Protein AF-A3IYK6-F1 (afdb_monomer_lite)

Sequence (108 aa):
MTSSTPFKNQSVPLQETNSRISLYHQQCQQIRLTRREQELLEWLSLGYSYQEMAEGINISVNTIKNYFLRLREKFNAHNNSHLLSIIFLGGLFPMNSLESFQNHLSNN

Radius of gyration: 16.25 Å; chains: 1; bounding box: 48×27×35 Å

pLDDT: mean 75.31, std 20.07, range [32.22, 96.69]

Organism: NCBI:txid391612

InterPro domains:
  IPR000792 Transcription regulator LuxR, C-terminal [PF00196] (33-84)
  IPR000792 Transcription regulator LuxR, C-terminal [PR00038] (33-47)
  IPR000792 Transcription regulator LuxR, C-terminal [PR00038] (47-63)
  IPR000792 Transcription regulator LuxR, C-terminal [PR00038] (63-75)
  IPR000792 Transcription regulator LuxR, C-terminal [PS50043] (26-91)
  IPR000792 Transcription regulator LuxR, C-terminal [SM00421] (30-87)
  IPR000792 Transcription regulator LuxR, C-terminal [cd06170] (33-89)
  IPR016032 Signal transduction response regulator, C-terminal effector [SSF46894] (25-93)
  IPR036388 Winged helix-like DNA-binding domain superfamily [G3DSA:1.10.10.10] (27-92)

Structure (mmCIF, N/CA/C/O backbone):
data_AF-A3IYK6-F1
#
_entry.id   AF-A3IYK6-F1
#
loop_
_atom_site.group_PDB
_atom_site.id
_atom_site.type_symbol
_atom_site.label_atom_id
_atom_site.label_alt_id
_atom_site.label_comp_id
_atom_site.label_asym_id
_atom_site.label_entity_id
_atom_site.label_seq_id
_atom_site.pdbx_PDB_ins_code
_atom_site.Cartn_x
_atom_site.Cartn_y
_atom_site.Cartn_z
_atom_site.occupancy
_atom_site.B_iso_or_equiv
_atom_site.auth_seq_id
_atom_site.auth_comp_id
_atom_site.auth_asym_id
_atom_site.auth_atom_id
_atom_site.pdbx_PDB_model_num
ATOM 1 N N . MET A 1 1 ? 31.175 12.292 15.127 1.00 44.16 1 MET A N 1
ATOM 2 C CA . MET A 1 1 ? 29.761 12.015 15.467 1.00 44.16 1 MET A CA 1
ATOM 3 C C . MET A 1 1 ? 28.939 13.107 14.793 1.00 44.16 1 MET A C 1
ATOM 5 O O . MET A 1 1 ? 28.770 14.162 15.370 1.00 44.16 1 MET A O 1
ATOM 9 N N . THR A 1 2 ? 28.728 13.032 13.484 1.00 40.62 2 THR A N 1
ATOM 10 C CA . THR A 1 2 ? 27.527 12.456 12.865 1.00 40.62 2 THR A CA 1
ATOM 11 C C . THR A 1 2 ? 27.912 11.668 11.605 1.00 40.62 2 THR A C 1
ATOM 13 O O . THR A 1 2 ? 28.561 12.184 10.701 1.00 40.62 2 THR A O 1
ATOM 16 N N . SER A 1 3 ? 27.574 10.380 11.558 1.00 32.22 3 SER A N 1
ATOM 17 C CA . SER A 1 3 ? 27.787 9.530 10.385 1.00 32.22 3 SER A CA 1
ATOM 18 C C . SER A 1 3 ? 26.626 9.715 9.411 1.00 32.22 3 SER A C 1
ATOM 20 O O . SER A 1 3 ? 25.631 8.995 9.474 1.00 32.22 3 SER A O 1
ATOM 22 N N . SER A 1 4 ? 26.748 10.697 8.521 1.00 34.09 4 SER A N 1
ATOM 23 C CA . SER A 1 4 ? 25.919 10.798 7.323 1.00 34.09 4 SER A CA 1
ATOM 24 C C . SER A 1 4 ? 26.281 9.634 6.403 1.00 34.09 4 SER A C 1
ATOM 26 O O . SER A 1 4 ? 27.265 9.698 5.670 1.00 34.09 4 SER A O 1
ATOM 28 N N . THR A 1 5 ? 25.540 8.529 6.474 1.00 38.22 5 THR A N 1
ATOM 29 C CA . THR A 1 5 ? 25.631 7.465 5.467 1.00 38.22 5 THR A CA 1
ATOM 30 C C . THR A 1 5 ? 25.313 8.072 4.099 1.00 38.22 5 THR A C 1
ATOM 32 O O . THR A 1 5 ? 24.214 8.604 3.926 1.00 38.22 5 THR A O 1
ATOM 35 N N . PRO A 1 6 ? 26.239 8.036 3.127 1.00 37.41 6 PRO A N 1
ATOM 36 C CA . PRO A 1 6 ? 25.992 8.620 1.825 1.00 37.41 6 PRO A CA 1
ATOM 37 C C . PRO A 1 6 ? 25.023 7.711 1.070 1.00 37.41 6 PRO A C 1
ATOM 39 O O . PRO A 1 6 ? 25.294 6.525 0.872 1.00 37.41 6 PRO A O 1
ATOM 42 N N . PHE A 1 7 ? 23.895 8.271 0.631 1.00 37.56 7 PHE A N 1
ATOM 43 C CA . PHE A 1 7 ? 23.091 7.676 -0.430 1.00 37.56 7 PHE A CA 1
ATOM 44 C C . PHE A 1 7 ? 24.013 7.493 -1.638 1.00 37.56 7 PHE A C 1
ATOM 46 O O . PHE A 1 7 ? 24.431 8.458 -2.280 1.00 37.56 7 PHE A O 1
ATOM 53 N N . LYS A 1 8 ? 24.409 6.248 -1.902 1.00 37.94 8 LYS A N 1
ATOM 54 C CA . LYS A 1 8 ? 25.246 5.906 -3.044 1.00 37.94 8 LYS A CA 1
ATOM 55 C C . LYS A 1 8 ? 24.400 6.133 -4.295 1.00 37.94 8 LYS A C 1
ATOM 57 O O . LYS A 1 8 ? 23.554 5.308 -4.625 1.00 37.94 8 LYS A O 1
ATOM 62 N N . ASN A 1 9 ? 24.627 7.262 -4.965 1.00 40.56 9 ASN A N 1
ATOM 63 C CA . ASN A 1 9 ? 24.193 7.515 -6.336 1.00 40.56 9 ASN A CA 1
ATOM 64 C C . ASN A 1 9 ? 24.844 6.457 -7.242 1.00 40.56 9 ASN A C 1
ATOM 66 O O . ASN A 1 9 ? 25.907 6.667 -7.819 1.00 40.56 9 ASN A O 1
ATOM 70 N N . GLN A 1 10 ? 24.240 5.274 -7.312 1.00 44.66 10 GLN A N 1
ATOM 71 C CA . GLN A 1 10 ? 24.450 4.349 -8.410 1.00 44.66 10 GLN A CA 1
ATOM 72 C C . GLN A 1 10 ? 23.383 4.688 -9.439 1.00 44.66 10 GLN A C 1
ATOM 74 O O . GLN A 1 10 ? 22.224 4.306 -9.297 1.00 44.66 10 GLN A O 1
ATOM 79 N N . SER A 1 11 ? 23.783 5.452 -10.452 1.00 47.09 11 SER A N 1
ATOM 80 C CA . SER A 1 11 ? 23.082 5.512 -11.727 1.00 47.09 11 SER A CA 1
ATOM 81 C C . SER A 1 11 ? 22.882 4.076 -12.206 1.00 47.09 11 SER A C 1
ATOM 83 O O . SER A 1 11 ? 23.819 3.419 -12.656 1.00 47.09 11 SER A O 1
ATOM 85 N N . VAL A 1 12 ? 21.666 3.562 -12.018 1.00 50.25 12 VAL A N 1
ATOM 86 C CA . VAL A 1 12 ? 21.268 2.237 -12.492 1.00 50.25 12 VAL A CA 1
ATOM 87 C C . VAL A 1 12 ? 21.477 2.232 -14.013 1.00 50.25 12 VAL A C 1
ATOM 89 O O . VAL A 1 12 ? 20.925 3.107 -14.686 1.00 50.25 12 VAL A O 1
ATOM 92 N N . PRO A 1 13 ? 22.298 1.327 -14.576 1.00 40.94 13 PRO A N 1
ATOM 93 C CA . PRO A 1 13 ? 22.568 1.308 -16.008 1.00 40.94 13 PRO A CA 1
ATOM 94 C C . PRO A 1 13 ? 21.272 1.122 -16.810 1.00 40.94 13 PRO A C 1
ATOM 96 O O . PRO A 1 13 ? 20.492 0.213 -16.534 1.00 40.94 13 PRO A O 1
ATOM 99 N N . LEU A 1 14 ? 21.065 1.948 -17.843 1.00 43.06 14 LEU A N 1
ATOM 100 C CA . LEU A 1 14 ? 19.857 1.984 -18.695 1.00 43.06 14 LEU A CA 1
ATOM 101 C C . LEU A 1 14 ? 19.532 0.656 -19.418 1.00 43.06 14 LEU A C 1
ATOM 103 O O . LEU A 1 14 ? 18.478 0.516 -20.032 1.00 43.06 14 LEU A O 1
ATOM 107 N N . GLN A 1 15 ? 20.432 -0.328 -19.369 1.00 44.88 15 GLN A N 1
ATOM 108 C CA . GLN A 1 15 ? 20.202 -1.672 -19.905 1.00 44.88 15 GLN A CA 1
ATOM 109 C C . GLN A 1 15 ? 19.469 -2.579 -18.901 1.00 44.88 15 GLN A C 1
ATOM 111 O O . GLN A 1 15 ? 18.688 -3.437 -19.298 1.00 44.88 15 GLN A O 1
ATOM 116 N N . GLU A 1 16 ? 19.657 -2.358 -17.598 1.00 49.81 16 GLU A N 1
ATOM 117 C CA . GLU A 1 16 ? 19.041 -3.147 -16.524 1.00 49.81 16 GLU A CA 1
ATOM 118 C C . GLU A 1 16 ? 17.613 -2.664 -16.205 1.00 49.81 16 GLU A C 1
ATOM 120 O O . GLU A 1 16 ? 16.755 -3.433 -15.760 1.00 49.81 16 GLU A O 1
ATOM 125 N N . THR A 1 17 ? 17.322 -1.394 -16.507 1.00 52.53 17 THR A N 1
ATOM 126 C CA . T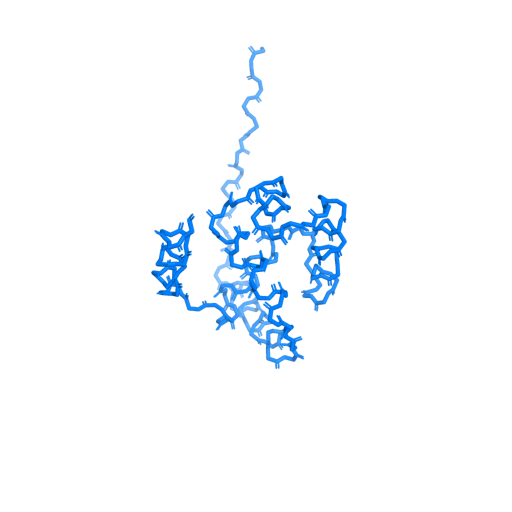HR A 1 17 ? 16.002 -0.770 -16.330 1.00 52.53 17 THR A CA 1
ATOM 127 C C . THR A 1 17 ? 14.941 -1.381 -17.245 1.00 52.53 17 THR A C 1
ATOM 129 O O . THR A 1 17 ? 13.831 -1.652 -16.787 1.00 52.53 17 THR A O 1
ATOM 132 N N . ASN A 1 18 ? 15.282 -1.680 -18.504 1.00 53.47 18 ASN A N 1
ATOM 133 C CA . ASN A 1 18 ? 14.352 -2.298 -19.460 1.00 53.47 18 ASN A CA 1
ATOM 134 C C . ASN A 1 18 ? 13.950 -3.725 -19.033 1.00 53.47 18 ASN A C 1
ATOM 136 O O . ASN A 1 18 ? 12.790 -4.125 -19.169 1.00 53.47 18 ASN A O 1
ATOM 140 N N . SER A 1 19 ? 14.883 -4.469 -18.433 1.00 64.81 19 SER A N 1
ATOM 141 C CA . SER A 1 19 ? 14.633 -5.818 -17.910 1.00 64.81 19 SER A CA 1
ATOM 142 C C . SER A 1 19 ? 13.709 -5.812 -16.688 1.00 64.81 19 SER A C 1
ATOM 144 O O . SER A 1 19 ? 12.844 -6.673 -16.561 1.00 64.81 19 SER A O 1
ATOM 146 N N . ARG A 1 20 ? 13.838 -4.823 -15.793 1.00 69.62 20 ARG A N 1
ATOM 147 C CA . ARG A 1 20 ? 12.986 -4.731 -14.593 1.00 69.62 20 ARG A CA 1
ATOM 148 C C . ARG A 1 20 ? 11.567 -4.261 -14.890 1.00 69.62 20 ARG A C 1
ATOM 150 O O . ARG A 1 20 ? 10.629 -4.797 -14.314 1.00 69.62 20 ARG A O 1
ATOM 157 N N . ILE A 1 21 ? 11.397 -3.302 -15.799 1.00 76.75 21 ILE A N 1
ATOM 158 C CA . ILE A 1 21 ? 10.065 -2.791 -16.160 1.00 76.75 21 ILE A CA 1
ATOM 159 C C . ILE A 1 21 ? 9.216 -3.903 -16.794 1.00 76.75 21 ILE A C 1
ATOM 161 O O . ILE A 1 21 ? 8.069 -4.103 -16.397 1.00 76.75 21 ILE A O 1
ATOM 165 N N . SER A 1 22 ? 9.792 -4.674 -17.723 1.00 76.50 22 SER A N 1
ATOM 166 C CA . SER A 1 22 ? 9.100 -5.815 -18.341 1.00 76.50 22 SER A CA 1
ATOM 167 C C . SER A 1 22 ? 8.729 -6.905 -17.323 1.00 76.50 22 SER A C 1
ATOM 169 O O . SER A 1 22 ? 7.608 -7.417 -17.362 1.00 76.50 22 SER A O 1
ATOM 171 N N . LEU A 1 23 ? 9.612 -7.193 -16.358 1.00 80.62 23 LEU A N 1
ATOM 172 C CA . LEU A 1 23 ? 9.334 -8.107 -15.246 1.00 80.62 23 LEU A CA 1
ATOM 173 C C . LEU A 1 23 ? 8.161 -7.622 -14.379 1.00 80.62 23 LEU A C 1
ATOM 175 O O . LEU A 1 23 ? 7.238 -8.390 -14.116 1.00 80.62 23 LEU A O 1
ATOM 179 N N . TYR A 1 24 ? 8.171 -6.356 -13.958 1.00 84.94 24 TYR A N 1
ATOM 180 C CA . TYR A 1 24 ? 7.122 -5.792 -13.101 1.00 84.94 24 TYR A CA 1
ATOM 181 C C . TYR A 1 24 ? 5.764 -5.763 -13.798 1.00 84.94 24 TYR A C 1
ATOM 183 O O . TYR A 1 24 ? 4.751 -6.098 -13.188 1.00 84.94 24 TYR A O 1
ATOM 191 N N . HIS A 1 25 ? 5.742 -5.441 -15.092 1.00 80.69 25 HIS A N 1
ATOM 192 C CA . HIS A 1 25 ? 4.529 -5.515 -15.898 1.00 80.69 25 HIS A CA 1
ATOM 193 C C . HIS A 1 25 ? 3.952 -6.941 -15.920 1.00 80.69 25 HIS A C 1
ATOM 195 O O . HIS A 1 25 ? 2.766 -7.130 -15.650 1.00 80.69 25 HIS A O 1
ATOM 201 N N . GLN A 1 26 ? 4.787 -7.962 -16.150 1.00 81.06 26 GLN A N 1
ATOM 202 C CA . GLN A 1 26 ? 4.349 -9.361 -16.105 1.00 81.06 26 GLN A CA 1
ATOM 203 C C . GLN A 1 26 ? 3.827 -9.763 -14.716 1.00 81.06 26 GLN A C 1
ATOM 205 O O . GLN A 1 26 ? 2.798 -10.433 -14.618 1.00 81.06 26 GLN A O 1
ATOM 210 N N . GLN A 1 27 ? 4.508 -9.349 -13.643 1.00 81.50 27 GLN A N 1
ATOM 211 C CA . GLN A 1 27 ? 4.066 -9.625 -12.273 1.00 81.50 27 GLN A CA 1
ATOM 212 C C . GLN A 1 27 ? 2.688 -9.008 -12.001 1.00 81.50 27 GLN A C 1
ATOM 214 O O . GLN A 1 27 ? 1.791 -9.699 -11.523 1.00 81.50 27 GLN A O 1
ATOM 219 N N . CYS A 1 28 ? 2.477 -7.744 -12.368 1.00 81.50 28 CYS A N 1
ATOM 220 C CA . CYS A 1 28 ? 1.200 -7.061 -12.165 1.00 81.50 28 CYS A CA 1
ATOM 221 C C . CYS A 1 28 ? 0.052 -7.677 -12.982 1.00 81.50 28 CYS A C 1
ATOM 223 O O . CYS A 1 28 ? -1.062 -7.765 -12.473 1.00 81.50 28 CYS A O 1
ATOM 225 N N . GLN A 1 29 ? 0.304 -8.165 -14.203 1.00 79.12 29 GLN A N 1
ATOM 226 C CA . GLN A 1 29 ? -0.734 -8.794 -15.036 1.00 79.12 29 GLN A CA 1
ATOM 227 C C . GLN A 1 29 ? -1.312 -10.086 -14.441 1.00 79.12 29 GLN A C 1
ATOM 229 O O . GLN A 1 29 ? -2.472 -10.418 -14.687 1.00 79.12 29 GLN A O 1
ATOM 234 N N . GLN A 1 30 ? -0.518 -10.829 -13.669 1.00 78.12 30 GLN A N 1
ATOM 235 C CA . GLN A 1 30 ? -0.944 -12.106 -13.085 1.00 78.12 30 GLN A CA 1
ATOM 236 C C . GLN A 1 30 ? -1.591 -11.944 -11.703 1.00 78.12 30 GLN A C 1
ATOM 238 O O . GLN A 1 30 ? -2.256 -12.859 -11.209 1.00 78.12 30 GLN A O 1
ATOM 243 N N . ILE A 1 31 ? -1.426 -10.781 -11.071 1.00 84.38 31 ILE A N 1
ATOM 244 C CA . ILE A 1 31 ? -1.846 -10.540 -9.694 1.00 84.38 31 ILE A CA 1
ATOM 245 C C . ILE A 1 31 ? -3.247 -9.931 -9.664 1.00 84.38 31 ILE A C 1
ATOM 247 O O . ILE A 1 31 ? -3.485 -8.809 -10.101 1.00 84.38 31 ILE A O 1
ATOM 251 N N . ARG A 1 32 ? -4.192 -10.656 -9.059 1.00 84.00 32 ARG A N 1
ATOM 252 C CA . ARG A 1 32 ? -5.529 -10.134 -8.746 1.00 84.00 32 ARG A CA 1
ATOM 253 C C . ARG A 1 32 ? -5.558 -9.604 -7.325 1.00 84.00 32 ARG A C 1
ATOM 255 O O . ARG A 1 32 ? -5.432 -10.391 -6.386 1.00 84.00 32 ARG A O 1
ATOM 262 N N . LEU A 1 33 ? -5.733 -8.298 -7.158 1.00 86.44 33 LEU A N 1
ATOM 263 C CA . LEU A 1 33 ? -5.906 -7.689 -5.842 1.00 86.44 33 LEU A CA 1
ATOM 264 C C . LEU A 1 33 ? -7.367 -7.708 -5.410 1.00 86.44 33 LEU A C 1
ATOM 266 O O . LEU A 1 33 ? -8.275 -7.491 -6.209 1.00 86.44 33 LEU A O 1
ATOM 270 N N . THR A 1 34 ? -7.587 -7.956 -4.125 1.00 88.69 34 THR A N 1
ATOM 271 C CA . THR A 1 34 ? -8.883 -7.679 -3.502 1.00 88.69 34 THR A CA 1
ATOM 272 C C . THR A 1 34 ? -9.051 -6.173 -3.303 1.00 88.69 34 THR A C 1
ATOM 274 O O . THR A 1 34 ? -8.070 -5.437 -3.215 1.00 88.69 34 THR A O 1
ATOM 277 N N . ARG A 1 35 ? -10.294 -5.707 -3.148 1.00 84.25 35 ARG A N 1
ATOM 278 C CA . ARG A 1 35 ? -10.577 -4.293 -2.857 1.00 84.25 35 ARG A CA 1
ATOM 279 C C . ARG A 1 35 ? -9.817 -3.782 -1.625 1.00 84.25 35 ARG A C 1
ATOM 281 O O . ARG A 1 35 ? -9.246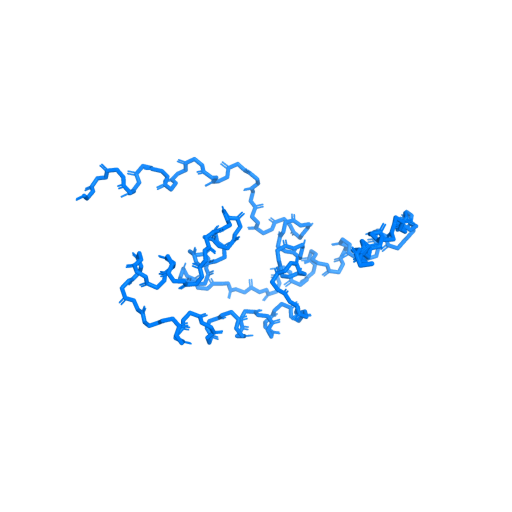 -2.703 -1.663 1.00 84.25 35 ARG A O 1
ATOM 288 N N . ARG A 1 36 ? -9.755 -4.581 -0.552 1.00 85.81 36 ARG A N 1
ATOM 289 C CA . ARG A 1 36 ? -9.016 -4.223 0.672 1.00 85.81 36 ARG A CA 1
ATOM 290 C C . ARG A 1 36 ? -7.510 -4.125 0.442 1.00 85.81 36 ARG A C 1
ATOM 292 O O . ARG A 1 36 ? -6.866 -3.240 0.983 1.00 85.81 36 ARG A O 1
ATOM 299 N N . GLU A 1 37 ? -6.948 -5.024 -0.360 1.00 90.19 37 GLU A N 1
ATOM 300 C CA . GLU A 1 37 ? -5.535 -4.964 -0.745 1.00 90.19 37 GLU A CA 1
ATOM 301 C C . GLU A 1 37 ? -5.224 -3.709 -1.573 1.00 90.19 37 GLU A C 1
ATOM 303 O O . GLU A 1 37 ? -4.181 -3.098 -1.360 1.00 90.19 37 GLU A O 1
ATOM 308 N N . GLN A 1 38 ? -6.125 -3.312 -2.478 1.00 88.69 38 GLN A N 1
ATOM 309 C CA . GLN A 1 38 ? -5.998 -2.072 -3.251 1.00 88.69 38 GLN A CA 1
ATOM 310 C C . GLN A 1 38 ? -6.053 -0.838 -2.346 1.00 88.69 38 GLN A C 1
ATOM 312 O O . GLN A 1 38 ? -5.124 -0.041 -2.386 1.00 88.69 38 GLN A O 1
ATOM 317 N N . GLU A 1 39 ? -7.061 -0.737 -1.471 1.00 88.19 39 GLU A N 1
ATOM 318 C CA . GLU A 1 39 ? -7.194 0.364 -0.500 1.00 88.19 39 GLU A CA 1
ATOM 319 C C . GLU A 1 39 ? -5.921 0.517 0.357 1.00 88.19 39 GLU A C 1
ATOM 321 O O . GLU A 1 39 ? -5.395 1.615 0.525 1.00 88.19 39 GLU A O 1
ATOM 326 N N . LEU A 1 40 ? -5.358 -0.589 0.857 1.00 90.94 40 LEU A N 1
ATOM 327 C CA . LEU A 1 40 ? -4.127 -0.548 1.654 1.00 90.94 40 LEU A CA 1
ATOM 328 C C . LEU A 1 40 ? -2.900 -0.118 0.843 1.00 90.94 40 LEU A C 1
ATOM 330 O O . LEU A 1 40 ? -2.053 0.620 1.350 1.00 90.94 40 LEU A O 1
ATOM 334 N N . LEU A 1 41 ? -2.783 -0.577 -0.405 1.00 90.19 41 LEU A N 1
ATOM 335 C CA . LEU A 1 41 ? -1.703 -0.160 -1.299 1.00 90.19 41 LEU A CA 1
ATOM 336 C C . LEU A 1 41 ? -1.796 1.325 -1.655 1.00 90.19 41 LEU A C 1
ATOM 338 O O . LEU A 1 41 ? -0.762 1.990 -1.702 1.00 90.19 41 LEU A O 1
ATOM 342 N N . GLU A 1 42 ? -3.005 1.857 -1.833 1.00 87.19 42 GLU A N 1
ATOM 343 C CA . GLU A 1 42 ? -3.239 3.292 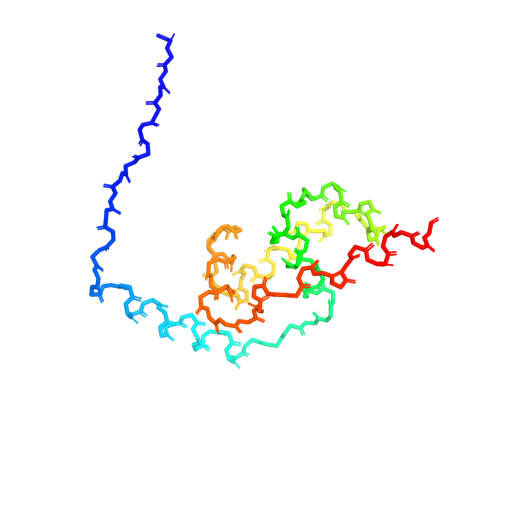-2.028 1.00 87.19 42 GLU A CA 1
ATOM 344 C C . GLU A 1 42 ? -2.746 4.097 -0.832 1.00 87.19 42 GLU A C 1
ATOM 346 O O . GLU A 1 42 ? -1.969 5.037 -0.998 1.00 87.19 42 GLU A O 1
ATOM 351 N N . TRP A 1 43 ? -3.117 3.702 0.386 1.00 89.56 43 TRP A N 1
ATOM 352 C CA . TRP A 1 43 ? -2.702 4.424 1.591 1.00 89.56 43 TRP A CA 1
ATOM 353 C C . TRP A 1 43 ? -1.186 4.352 1.768 1.00 89.56 43 TRP A C 1
ATOM 355 O O . TRP A 1 43 ? -0.552 5.332 2.156 1.00 89.56 43 TRP A O 1
ATOM 365 N N . LEU A 1 44 ? -0.578 3.216 1.412 1.00 91.00 44 LEU A N 1
ATOM 366 C CA . LEU A 1 44 ? 0.874 3.080 1.434 1.00 91.00 44 LEU A CA 1
ATOM 367 C C . LEU A 1 44 ? 1.526 4.019 0.413 1.00 91.00 44 LEU A C 1
ATOM 369 O O . LEU A 1 44 ? 2.551 4.626 0.713 1.00 91.00 44 LEU A O 1
ATOM 373 N N . SER A 1 45 ? 0.931 4.152 -0.773 1.00 88.69 45 SER A N 1
ATOM 374 C CA . SER A 1 45 ? 1.408 5.042 -1.834 1.00 88.69 45 SER A CA 1
ATOM 375 C C . SER A 1 45 ? 1.305 6.526 -1.461 1.00 88.69 45 SER A C 1
ATOM 377 O O . SER A 1 45 ? 2.158 7.317 -1.855 1.00 88.69 45 SER A O 1
ATOM 379 N N . LEU A 1 46 ? 0.311 6.875 -0.639 1.00 86.25 46 LEU A N 1
ATOM 380 C CA . LEU A 1 46 ? 0.097 8.208 -0.073 1.00 86.25 46 LEU A CA 1
ATOM 381 C C . LEU A 1 46 ? 1.025 8.516 1.114 1.00 86.25 46 LEU A C 1
ATOM 383 O O . LEU A 1 46 ? 1.098 9.660 1.552 1.00 86.25 46 LEU A O 1
ATOM 387 N N . GLY A 1 47 ? 1.748 7.516 1.624 1.00 89.19 47 GLY A N 1
ATOM 388 C CA . GLY A 1 47 ? 2.691 7.682 2.728 1.00 89.19 47 GLY A CA 1
ATOM 389 C C . GLY A 1 47 ? 2.086 7.528 4.124 1.00 89.19 47 GLY A C 1
ATOM 390 O O . GLY A 1 47 ? 2.771 7.840 5.096 1.00 89.19 47 GLY A O 1
ATOM 391 N N . TYR A 1 48 ? 0.855 7.018 4.249 1.00 90.56 48 TYR A N 1
ATOM 392 C CA . TYR A 1 48 ? 0.271 6.720 5.558 1.00 90.56 48 TYR A CA 1
ATOM 393 C C . TYR A 1 48 ? 1.082 5.648 6.298 1.00 90.56 48 TYR A C 1
ATOM 395 O O . TYR A 1 48 ? 1.565 4.663 5.727 1.00 90.56 48 TYR A O 1
ATOM 403 N N . SER A 1 49 ? 1.194 5.819 7.608 1.00 93.12 49 SER A N 1
ATOM 404 C CA . SER A 1 49 ? 1.749 4.828 8.519 1.00 93.12 49 SER A CA 1
ATOM 405 C C . SER A 1 49 ? 0.755 3.694 8.782 1.00 93.12 49 SER A C 1
ATOM 407 O O . SER A 1 49 ? -0.458 3.822 8.620 1.00 93.12 49 SER A O 1
ATOM 409 N N . TYR A 1 50 ? 1.255 2.560 9.278 1.00 94.25 50 TYR A N 1
ATOM 410 C CA . TYR A 1 50 ? 0.387 1.439 9.653 1.00 94.25 50 TYR A CA 1
ATOM 411 C C . TYR A 1 50 ? -0.577 1.763 10.801 1.00 94.25 50 TYR A C 1
ATOM 413 O O . TYR A 1 50 ? -1.578 1.066 10.946 1.00 94.25 50 TYR A O 1
ATOM 421 N N . GLN A 1 51 ? -0.267 2.768 11.626 1.00 93.44 51 GLN A N 1
ATOM 422 C CA . GLN A 1 51 ? -1.154 3.224 12.697 1.00 93.44 51 GLN A CA 1
ATOM 423 C C . GLN A 1 51 ? -2.330 4.006 12.117 1.00 93.44 51 GLN A C 1
ATOM 425 O O . GLN A 1 51 ? -3.470 3.628 12.358 1.00 93.44 51 GLN A O 1
ATOM 430 N N . GLU A 1 52 ? -2.061 4.983 11.251 1.00 91.75 52 GLU A N 1
ATOM 431 C CA . GLU A 1 52 ? -3.111 5.749 10.565 1.00 91.75 52 GLU A CA 1
ATOM 432 C C . GLU A 1 52 ? -3.996 4.837 9.701 1.00 91.75 52 GLU A C 1
ATOM 434 O O . GLU A 1 52 ? -5.217 4.973 9.689 1.00 91.75 52 GLU A O 1
ATOM 439 N N . MET A 1 53 ? -3.399 3.835 9.042 1.00 93.31 53 MET A N 1
ATOM 440 C CA . MET A 1 53 ? -4.146 2.810 8.304 1.00 93.31 53 MET A CA 1
ATOM 441 C C . MET A 1 53 ? -5.081 1.982 9.181 1.00 93.31 53 MET A C 1
ATOM 443 O O . MET A 1 53 ? -6.228 1.721 8.817 1.00 93.31 53 MET A O 1
ATOM 447 N N . ALA A 1 54 ? -4.570 1.536 10.326 1.00 92.38 54 ALA A N 1
ATOM 448 C CA . ALA A 1 54 ? -5.325 0.750 11.289 1.00 92.38 54 ALA A CA 1
ATOM 449 C C . ALA A 1 54 ? -6.516 1.542 11.842 1.00 92.38 54 ALA A C 1
ATOM 451 O O . ALA A 1 54 ? -7.626 1.013 11.901 1.00 92.38 54 ALA A O 1
ATOM 452 N N . GLU A 1 55 ? -6.292 2.810 12.183 1.00 91.19 55 GLU A N 1
ATOM 453 C CA . GLU A 1 55 ? -7.319 3.723 12.682 1.00 91.19 55 GLU A CA 1
ATOM 454 C C . GLU A 1 55 ? -8.380 4.006 11.616 1.00 91.19 55 GLU A C 1
ATOM 456 O O . GLU A 1 55 ? -9.568 3.809 11.868 1.00 91.19 55 GLU A O 1
ATOM 461 N N . GLY A 1 56 ? -7.974 4.366 10.397 1.00 87.62 56 GLY A N 1
ATOM 462 C CA . GLY A 1 56 ? -8.921 4.733 9.346 1.00 87.62 56 GLY A CA 1
ATOM 463 C C . GLY A 1 56 ? -9.774 3.570 8.816 1.00 87.62 56 GLY A C 1
ATOM 464 O O . GLY A 1 56 ? -10.874 3.800 8.318 1.00 87.62 56 GLY A O 1
ATOM 465 N N . ILE A 1 57 ? -9.309 2.318 8.930 1.00 86.69 57 ILE A N 1
ATOM 466 C CA . ILE A 1 57 ? -10.057 1.114 8.500 1.00 86.69 57 ILE A CA 1
ATOM 467 C C . ILE A 1 57 ? -10.683 0.369 9.700 1.00 86.69 57 ILE A C 1
ATOM 469 O O . ILE A 1 57 ? -11.430 -0.594 9.514 1.00 86.69 57 ILE A O 1
ATOM 473 N N . ASN A 1 58 ? -10.427 0.828 10.931 1.00 89.81 58 ASN A N 1
ATOM 474 C CA . ASN A 1 58 ? -10.870 0.220 12.188 1.00 89.81 58 ASN A CA 1
ATOM 475 C C . ASN A 1 58 ? -10.460 -1.262 12.334 1.00 89.81 58 ASN A C 1
ATOM 477 O O . ASN A 1 58 ? -11.277 -2.145 12.610 1.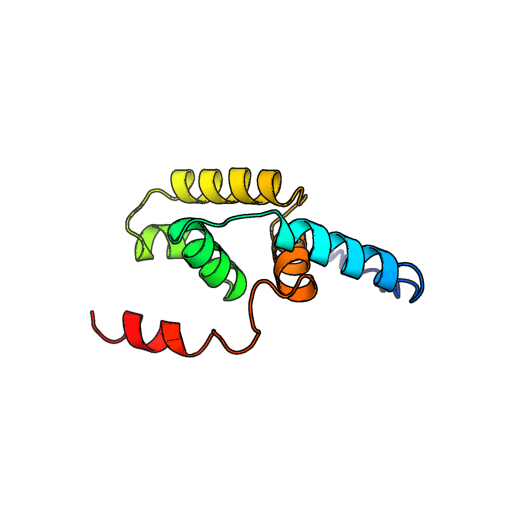00 89.81 58 ASN A O 1
ATOM 481 N N . ILE A 1 59 ? -9.174 -1.552 12.117 1.00 92.25 59 ILE A N 1
ATOM 482 C CA . ILE A 1 59 ? -8.577 -2.884 12.307 1.00 92.25 59 ILE A CA 1
ATOM 483 C C . ILE A 1 59 ? -7.242 -2.782 13.042 1.00 92.25 59 ILE A C 1
ATOM 485 O O . ILE A 1 59 ? -6.635 -1.724 13.108 1.00 92.25 59 ILE A O 1
ATOM 489 N N . SER A 1 60 ? -6.738 -3.889 13.593 1.00 95.62 60 SER A N 1
ATOM 490 C CA . SER A 1 60 ? -5.469 -3.843 14.329 1.00 95.62 60 SER A CA 1
ATOM 491 C C . SER A 1 60 ? -4.268 -3.554 13.414 1.00 95.62 60 SER A C 1
ATOM 493 O O . SER A 1 60 ? -4.181 -4.067 12.295 1.00 95.62 60 SER A O 1
ATOM 495 N N . VAL A 1 61 ? -3.267 -2.838 13.937 1.00 96.12 61 VAL A N 1
ATOM 496 C CA . VAL A 1 61 ? -1.967 -2.629 13.265 1.00 96.12 61 VAL A CA 1
ATOM 497 C C . VAL A 1 61 ? -1.309 -3.963 12.889 1.00 96.12 61 VAL A C 1
ATOM 499 O O . VAL A 1 61 ? -0.645 -4.074 11.859 1.00 96.12 61 VAL A O 1
ATOM 502 N N . ASN A 1 62 ? -1.504 -5.010 13.696 1.00 96.69 62 ASN A N 1
ATOM 503 C CA . ASN A 1 62 ? -0.993 -6.344 13.389 1.00 96.69 62 ASN A CA 1
ATOM 504 C C . ASN A 1 62 ? -1.675 -6.951 12.151 1.00 96.69 62 ASN A C 1
ATOM 506 O O . ASN A 1 62 ? -1.021 -7.581 11.321 1.00 96.69 62 ASN A O 1
ATOM 510 N N . THR A 1 63 ? -2.975 -6.706 11.986 1.00 95.19 63 THR A N 1
ATOM 511 C CA . THR A 1 63 ? -3.725 -7.098 10.789 1.00 95.19 63 THR A CA 1
ATOM 512 C C . THR A 1 63 ? -3.174 -6.383 9.555 1.00 95.19 63 THR A C 1
ATOM 514 O O . THR A 1 63 ? -2.915 -7.039 8.549 1.00 95.19 63 THR A O 1
ATOM 517 N N . ILE A 1 64 ? -2.904 -5.075 9.646 1.00 95.44 64 ILE A N 1
ATOM 518 C CA . ILE A 1 64 ? -2.266 -4.295 8.571 1.00 95.44 64 ILE A CA 1
ATOM 519 C C . ILE A 1 64 ? -0.897 -4.883 8.195 1.00 95.44 64 ILE A C 1
ATOM 521 O O . ILE A 1 64 ? -0.627 -5.136 7.021 1.00 95.44 64 ILE A O 1
ATOM 525 N N . LYS A 1 65 ? -0.047 -5.189 9.184 1.00 95.31 65 LYS A N 1
ATOM 526 C CA . LYS A 1 65 ? 1.258 -5.835 8.946 1.00 95.31 65 LYS A CA 1
ATOM 527 C C . LYS A 1 65 ? 1.117 -7.169 8.211 1.00 95.31 65 LYS A C 1
ATOM 529 O O . LYS A 1 65 ? 1.884 -7.430 7.285 1.00 95.31 65 LYS A O 1
ATOM 534 N N . ASN A 1 66 ? 0.131 -7.984 8.584 1.00 95.81 66 ASN A N 1
ATOM 535 C CA . ASN A 1 66 ? -0.147 -9.252 7.910 1.00 95.81 66 ASN A CA 1
ATOM 536 C C . ASN A 1 66 ? -0.621 -9.055 6.465 1.00 95.81 66 ASN A C 1
ATOM 538 O O . ASN A 1 66 ? -0.204 -9.814 5.590 1.00 95.81 66 ASN A O 1
ATOM 542 N N . TYR A 1 67 ? -1.435 -8.031 6.187 1.00 94.81 67 TYR A N 1
ATOM 543 C CA . TYR A 1 67 ? -1.787 -7.673 4.811 1.00 94.81 67 TYR A CA 1
ATOM 544 C C . TYR A 1 67 ? -0.540 -7.328 3.989 1.00 94.81 67 TYR A C 1
ATOM 546 O O . TYR A 1 67 ? -0.345 -7.905 2.922 1.00 94.81 67 TYR A O 1
ATOM 554 N N . PHE A 1 68 ? 0.351 -6.468 4.495 1.00 95.06 68 PHE A N 1
ATOM 555 C CA . PHE A 1 68 ? 1.580 -6.107 3.773 1.00 95.06 68 PHE A CA 1
ATOM 556 C C . PHE A 1 68 ? 2.600 -7.240 3.671 1.00 95.06 68 PHE A C 1
ATOM 558 O O . PHE A 1 68 ? 3.399 -7.260 2.737 1.00 95.06 68 PHE A O 1
ATOM 565 N N . LEU A 1 69 ? 2.597 -8.199 4.598 1.00 94.56 69 LEU A N 1
ATOM 566 C CA . LEU A 1 69 ? 3.373 -9.428 4.448 1.00 94.56 69 LEU A CA 1
ATOM 567 C C . LEU A 1 69 ? 2.884 -10.223 3.231 1.00 94.56 69 LEU A C 1
ATOM 569 O O . LEU A 1 69 ? 3.671 -10.482 2.325 1.00 94.56 69 LEU A O 1
ATOM 573 N N . ARG A 1 70 ? 1.578 -10.502 3.163 1.00 94.19 70 ARG A N 1
ATOM 574 C CA . ARG A 1 70 ? 0.968 -11.247 2.052 1.00 94.19 70 ARG A CA 1
ATOM 575 C C . ARG A 1 70 ? 1.094 -10.519 0.720 1.00 94.19 70 ARG A C 1
ATOM 577 O O . ARG A 1 70 ? 1.371 -11.147 -0.293 1.00 94.19 70 ARG A O 1
ATOM 584 N N . LEU A 1 71 ? 0.928 -9.196 0.712 1.00 93.50 71 LEU A N 1
ATOM 585 C CA . LEU A 1 71 ? 1.142 -8.379 -0.482 1.00 93.50 71 LEU A CA 1
ATOM 586 C C . LEU A 1 71 ? 2.586 -8.499 -0.969 1.00 93.50 71 LEU A C 1
ATOM 588 O O . LEU A 1 71 ? 2.814 -8.783 -2.139 1.00 93.50 71 LEU A O 1
ATOM 592 N N . ARG A 1 72 ? 3.573 -8.354 -0.081 1.00 93.06 72 ARG A N 1
ATOM 593 C CA . ARG A 1 72 ? 4.979 -8.514 -0.468 1.00 93.06 72 ARG A CA 1
ATOM 594 C C . ARG A 1 72 ? 5.271 -9.904 -1.021 1.00 93.06 72 ARG A C 1
ATOM 596 O O . ARG A 1 72 ? 5.947 -9.993 -2.034 1.00 93.06 72 ARG A O 1
ATOM 603 N N . GLU A 1 73 ? 4.724 -10.960 -0.429 1.00 91.88 73 GLU A N 1
ATOM 604 C CA . GLU A 1 73 ? 4.853 -12.322 -0.964 1.00 91.88 73 GLU A CA 1
ATOM 605 C C . GLU A 1 73 ? 4.215 -12.448 -2.355 1.00 91.88 73 GLU A C 1
ATOM 607 O O . GLU A 1 73 ? 4.840 -12.960 -3.279 1.00 91.88 73 GLU A O 1
ATOM 612 N N . LYS A 1 74 ? 3.013 -11.894 -2.539 1.00 90.44 74 LYS A N 1
ATOM 613 C CA . LYS A 1 74 ? 2.263 -11.926 -3.804 1.00 90.44 74 LYS A CA 1
ATOM 614 C C . LYS A 1 74 ? 2.992 -11.223 -4.950 1.00 90.44 74 LYS A C 1
ATOM 616 O O . LYS A 1 74 ? 2.982 -11.720 -6.070 1.00 90.44 74 LYS A O 1
ATOM 621 N N . PHE A 1 75 ? 3.637 -10.091 -4.668 1.00 88.56 75 PHE A N 1
ATOM 622 C CA . PHE A 1 75 ? 4.443 -9.335 -5.637 1.00 88.56 75 PHE A CA 1
ATOM 623 C C . PHE A 1 75 ? 5.922 -9.748 -5.651 1.00 88.56 75 PHE A C 1
ATOM 625 O O . PHE A 1 75 ? 6.711 -9.186 -6.407 1.00 88.56 75 PHE A O 1
ATOM 632 N N . ASN A 1 76 ? 6.317 -10.714 -4.817 1.00 88.94 76 ASN A N 1
ATOM 633 C CA . ASN A 1 76 ? 7.709 -11.102 -4.595 1.00 88.94 76 ASN A CA 1
ATOM 634 C C . ASN A 1 76 ? 8.628 -9.902 -4.256 1.00 88.94 76 ASN A C 1
ATOM 636 O O . ASN A 1 76 ? 9.764 -9.794 -4.720 1.00 88.94 76 ASN A O 1
ATOM 640 N N . ALA A 1 77 ? 8.108 -8.968 -3.460 1.00 90.31 77 ALA A N 1
ATOM 641 C CA . ALA A 1 77 ? 8.772 -7.740 -3.057 1.00 90.31 77 ALA A CA 1
ATOM 642 C C . ALA A 1 77 ? 9.528 -7.911 -1.731 1.00 90.31 77 ALA A C 1
ATOM 644 O O . ALA A 1 77 ? 9.028 -8.473 -0.760 1.00 90.31 77 ALA A O 1
ATOM 645 N N . HIS A 1 78 ? 10.726 -7.337 -1.645 1.00 89.25 78 HIS A N 1
ATOM 646 C CA . HIS A 1 78 ? 11.571 -7.433 -0.447 1.00 89.25 78 HIS A CA 1
ATOM 647 C C . HIS A 1 78 ? 11.134 -6.475 0.672 1.00 89.25 78 HIS A C 1
ATOM 649 O O . HIS A 1 78 ? 11.237 -6.789 1.857 1.00 89.25 78 HIS A O 1
ATOM 655 N N . ASN A 1 79 ? 10.622 -5.302 0.307 1.00 91.94 79 ASN A N 1
ATOM 656 C CA . ASN A 1 79 ? 10.161 -4.275 1.236 1.00 91.94 79 ASN A CA 1
ATOM 657 C C . ASN A 1 79 ? 9.046 -3.435 0.591 1.00 91.94 79 ASN A C 1
ATOM 659 O O . ASN A 1 79 ? 8.727 -3.609 -0.586 1.00 91.94 79 ASN A O 1
ATOM 663 N N . ASN A 1 80 ? 8.456 -2.527 1.368 1.00 91.06 80 ASN A N 1
ATOM 664 C CA . ASN A 1 80 ? 7.353 -1.679 0.910 1.00 91.06 80 ASN A CA 1
ATOM 665 C C . ASN A 1 80 ? 7.755 -0.768 -0.256 1.00 91.06 80 ASN A C 1
ATOM 667 O O . ASN A 1 80 ? 6.974 -0.580 -1.180 1.00 91.06 80 ASN A O 1
ATOM 671 N N . SER A 1 81 ? 8.982 -0.247 -0.258 1.00 90.31 81 SER A N 1
ATOM 672 C CA . SER A 1 81 ? 9.478 0.593 -1.352 1.00 90.31 81 SER A CA 1
ATOM 673 C C . SER A 1 81 ? 9.607 -0.191 -2.662 1.00 90.31 81 SER A C 1
ATOM 675 O O . SER A 1 81 ? 9.249 0.315 -3.724 1.00 90.31 81 SER A O 1
ATOM 677 N N . HIS A 1 82 ? 10.063 -1.446 -2.600 1.00 89.00 82 HIS A N 1
ATOM 678 C CA . HIS A 1 82 ? 10.122 -2.340 -3.754 1.00 89.00 82 HIS A CA 1
ATOM 679 C C . HIS A 1 82 ? 8.710 -2.694 -4.235 1.00 89.00 82 HIS A C 1
ATOM 681 O O . HIS A 1 82 ? 8.449 -2.631 -5.430 1.00 89.00 82 HIS A O 1
ATOM 687 N N . LEU A 1 83 ? 7.783 -2.968 -3.312 1.00 91.00 83 LEU A N 1
ATOM 688 C CA . LEU A 1 83 ? 6.376 -3.215 -3.629 1.00 91.00 83 LEU A CA 1
ATOM 689 C C . LEU A 1 83 ? 5.752 -2.037 -4.394 1.00 91.00 83 LEU A C 1
ATOM 691 O O . LEU A 1 83 ? 5.186 -2.240 -5.465 1.00 91.00 83 LEU A O 1
ATOM 695 N N . LEU A 1 84 ? 5.920 -0.809 -3.897 1.00 90.38 84 LEU A N 1
ATOM 696 C CA . LEU A 1 84 ? 5.454 0.397 -4.587 1.00 90.38 84 LEU A CA 1
ATOM 697 C C . LEU A 1 84 ? 6.122 0.562 -5.957 1.00 90.38 84 LEU A C 1
ATOM 699 O O . LEU A 1 84 ? 5.451 0.888 -6.930 1.00 90.38 84 LEU A O 1
ATOM 703 N N . SER A 1 85 ? 7.424 0.282 -6.059 1.00 88.44 85 SER A N 1
ATOM 704 C CA . SER A 1 85 ? 8.143 0.351 -7.339 1.00 88.44 85 SER A CA 1
ATOM 705 C C . SER A 1 85 ? 7.551 -0.605 -8.381 1.00 88.44 85 SER A C 1
ATOM 707 O O . SER A 1 85 ? 7.342 -0.194 -9.518 1.00 88.44 85 SER A O 1
ATOM 709 N N . ILE A 1 86 ? 7.244 -1.852 -7.995 1.00 88.88 86 ILE A N 1
ATOM 710 C CA . ILE A 1 86 ? 6.599 -2.847 -8.873 1.00 88.88 86 ILE A CA 1
ATOM 711 C C . ILE A 1 86 ? 5.231 -2.340 -9.329 1.00 88.88 86 ILE A C 1
ATOM 713 O O . ILE A 1 86 ? 4.899 -2.410 -10.508 1.00 88.88 86 ILE A O 1
ATOM 717 N N . ILE A 1 87 ? 4.454 -1.790 -8.399 1.00 87.62 87 ILE A N 1
ATOM 718 C CA . ILE A 1 87 ? 3.100 -1.303 -8.652 1.00 87.62 87 ILE A CA 1
ATOM 719 C C . ILE A 1 87 ? 3.086 -0.120 -9.630 1.00 87.62 87 ILE A C 1
ATOM 721 O O . ILE A 1 87 ? 2.341 -0.146 -10.613 1.00 87.62 87 ILE A O 1
ATOM 725 N N . PHE A 1 88 ? 3.912 0.899 -9.383 1.00 85.56 88 PHE A N 1
ATOM 726 C CA . PHE A 1 88 ? 3.957 2.107 -10.206 1.00 85.56 88 PHE A CA 1
ATOM 727 C C . PHE A 1 88 ? 4.556 1.839 -11.586 1.00 85.56 88 PHE A C 1
ATOM 729 O O . PHE A 1 88 ? 4.000 2.265 -12.595 1.00 85.56 88 PHE A O 1
ATOM 736 N N . LEU A 1 89 ? 5.672 1.108 -11.647 1.00 84.25 89 LEU A N 1
ATOM 737 C CA . LEU A 1 89 ? 6.348 0.818 -12.914 1.00 84.25 89 LEU A CA 1
ATOM 738 C C . LEU A 1 89 ? 5.633 -0.269 -13.722 1.00 84.25 89 LEU A C 1
ATOM 740 O O . LEU A 1 89 ? 5.710 -0.266 -14.946 1.00 84.25 89 LEU A O 1
ATOM 744 N N . GLY A 1 90 ? 4.929 -1.186 -13.055 1.00 83.81 90 GLY A N 1
ATOM 745 C CA . GLY A 1 90 ? 4.094 -2.197 -13.700 1.00 83.81 90 GLY A CA 1
ATOM 746 C C . GLY A 1 90 ? 2.757 -1.657 -14.215 1.00 83.81 90 GLY A C 1
ATOM 747 O O . GLY A 1 90 ? 2.025 -2.405 -14.857 1.00 83.81 90 GLY A O 1
ATOM 748 N N . GLY A 1 91 ? 2.431 -0.386 -13.943 1.00 79.06 91 GLY A N 1
ATOM 749 C CA . GLY A 1 91 ? 1.215 0.274 -14.428 1.00 79.06 91 GLY A CA 1
ATOM 750 C C . GLY A 1 91 ? -0.070 -0.144 -13.706 1.00 79.06 91 GLY A C 1
ATOM 751 O O . GLY A 1 91 ? -1.156 0.059 -14.244 1.00 79.06 91 GLY A O 1
ATOM 752 N N . LEU A 1 92 ? 0.031 -0.733 -12.506 1.00 77.44 92 LEU A N 1
ATOM 753 C CA . LEU A 1 92 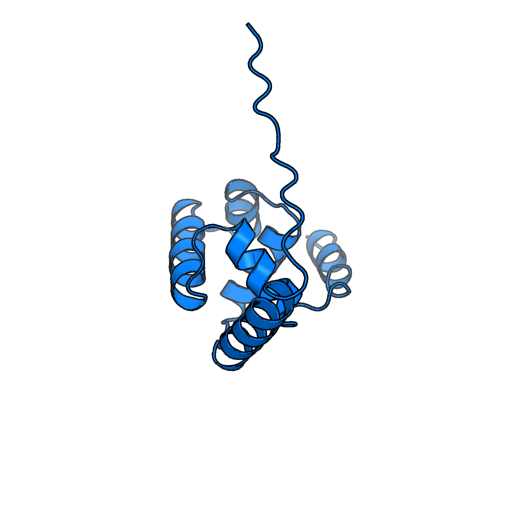? -1.130 -1.212 -11.744 1.00 77.44 92 LEU A CA 1
ATOM 754 C C . LEU A 1 92 ? -1.895 -0.073 -11.053 1.00 77.44 92 LEU A C 1
ATOM 756 O O . LEU A 1 92 ? -3.093 -0.198 -10.817 1.00 77.44 92 LEU A O 1
ATOM 760 N N . PHE A 1 93 ? -1.211 1.031 -10.750 1.00 73.62 93 PHE A N 1
ATOM 761 C CA . PHE A 1 93 ? -1.812 2.243 -10.202 1.00 73.62 93 PHE A CA 1
ATOM 762 C C . PHE A 1 93 ? -1.559 3.429 -11.137 1.00 73.62 93 PHE A C 1
ATOM 764 O O . PHE A 1 93 ? -0.396 3.741 -11.412 1.00 73.62 93 PHE A O 1
ATOM 771 N N . PRO A 1 94 ? -2.607 4.112 -11.632 1.00 60.25 94 PRO A N 1
ATOM 772 C CA . PRO A 1 94 ? -2.417 5.359 -12.350 1.00 60.25 94 PRO A CA 1
ATOM 773 C C . PRO A 1 94 ? -1.956 6.431 -11.356 1.00 60.25 94 PRO A C 1
ATOM 775 O O . PRO A 1 94 ? -2.563 6.612 -10.307 1.00 60.25 94 PRO A O 1
ATOM 778 N N . MET A 1 95 ? -0.927 7.207 -11.702 1.00 56.47 95 MET A N 1
ATOM 779 C CA . MET A 1 95 ? -0.465 8.344 -10.879 1.00 56.47 95 MET A CA 1
ATOM 780 C C . MET A 1 95 ? -1.557 9.405 -10.614 1.00 56.47 95 MET A C 1
ATOM 782 O O . MET A 1 95 ? -1.379 10.278 -9.772 1.00 56.47 95 MET A O 1
ATOM 786 N N . ASN A 1 96 ? -2.702 9.305 -11.297 1.00 54.72 96 ASN A N 1
ATOM 787 C CA . ASN A 1 96 ? -3.795 10.272 -11.266 1.00 54.72 96 ASN A CA 1
ATOM 788 C C . ASN A 1 96 ? -4.961 9.857 -10.341 1.00 54.72 96 ASN A C 1
ATOM 790 O O . ASN A 1 96 ? -5.904 10.625 -10.192 1.00 54.72 96 ASN A O 1
ATOM 794 N N . SER A 1 97 ? -4.948 8.668 -9.719 1.00 54.47 97 SER A N 1
ATOM 795 C CA . SER A 1 97 ? -6.060 8.198 -8.860 1.00 54.47 97 SER A CA 1
ATOM 796 C C . SER A 1 97 ? -6.070 8.777 -7.436 1.00 54.47 97 SER A C 1
ATOM 798 O O . SER A 1 97 ? -6.909 8.399 -6.623 1.00 54.47 97 SER A O 1
ATOM 800 N N . LEU A 1 98 ? -5.165 9.707 -7.117 1.00 53.56 98 LEU A N 1
ATOM 801 C CA . LEU A 1 98 ? -5.027 10.284 -5.772 1.00 53.56 98 LEU A CA 1
ATOM 802 C C . LEU A 1 98 ? -6.134 11.303 -5.426 1.00 53.56 98 LEU A C 1
ATOM 804 O O . LEU A 1 98 ? -6.337 11.600 -4.251 1.00 53.56 98 LEU A O 1
ATOM 808 N N . GLU A 1 99 ? -6.889 11.805 -6.411 1.00 52.91 99 GLU A N 1
ATOM 809 C CA . GLU A 1 99 ? -7.939 12.811 -6.173 1.00 52.91 99 GLU A CA 1
ATOM 810 C C . GLU A 1 99 ? -9.235 12.228 -5.582 1.00 52.91 99 GLU A C 1
ATOM 812 O O . GLU A 1 99 ? -9.935 12.898 -4.824 1.00 52.91 99 GLU A O 1
ATOM 817 N N . SER A 1 100 ? -9.568 10.965 -5.864 1.00 50.66 100 SER A N 1
ATOM 818 C CA . SER A 1 100 ? -10.852 10.380 -5.443 1.00 50.66 100 SER A CA 1
ATOM 819 C C . SER A 1 100 ? -10.953 10.068 -3.944 1.00 50.66 100 SER A C 1
ATOM 821 O O . SER A 1 100 ? -12.067 9.939 -3.434 1.00 50.66 100 SER A O 1
ATOM 823 N N . PHE A 1 101 ? -9.831 9.976 -3.220 1.00 51.78 101 PHE A N 1
ATOM 824 C CA . PHE A 1 101 ? -9.828 9.583 -1.804 1.00 51.78 101 PHE A CA 1
ATOM 825 C C . PHE A 1 101 ? -10.092 10.754 -0.842 1.00 51.78 101 PHE A C 1
ATOM 827 O O . PHE A 1 101 ? -10.755 10.573 0.182 1.00 51.78 101 PHE A O 1
ATOM 834 N N . GLN A 1 102 ? -9.664 11.977 -1.189 1.00 51.41 102 GLN A N 1
ATOM 835 C CA . GLN A 1 102 ? -9.914 13.176 -0.368 1.00 51.41 102 GLN A CA 1
ATOM 836 C C . GLN A 1 102 ? -11.416 13.429 -0.157 1.00 51.41 102 GLN A C 1
ATOM 838 O O . GLN A 1 102 ? -11.837 13.858 0.917 1.00 51.41 102 GLN A O 1
ATOM 843 N N . ASN A 1 103 ? -12.242 13.055 -1.137 1.00 51.03 103 ASN A N 1
ATOM 844 C CA . ASN A 1 103 ? -13.691 13.240 -1.080 1.00 51.03 103 ASN A CA 1
ATOM 845 C C . ASN A 1 103 ? -14.411 12.288 -0.106 1.00 51.03 103 ASN A C 1
ATOM 847 O O . ASN A 1 103 ? -15.536 12.580 0.292 1.00 51.03 103 ASN A O 1
ATOM 851 N N . HIS A 1 104 ? -13.806 11.161 0.292 1.00 49.25 104 HIS A N 1
ATOM 852 C CA . HIS A 1 104 ? -14.437 10.209 1.220 1.00 49.25 104 HIS A CA 1
ATOM 853 C C . HIS A 1 104 ? -14.114 10.490 2.694 1.00 49.25 104 HIS A C 1
ATOM 855 O O . HIS A 1 104 ? -14.939 10.201 3.556 1.00 49.25 104 HIS A O 1
ATOM 861 N N . LEU A 1 105 ? -12.957 11.094 2.992 1.00 50.66 105 LEU A N 1
ATOM 862 C CA . LEU A 1 105 ? -12.576 11.472 4.362 1.00 50.66 105 LEU A CA 1
ATOM 863 C C . LEU A 1 105 ? -13.206 12.797 4.824 1.00 50.66 105 LEU A C 1
ATOM 865 O O . LEU A 1 105 ? -13.253 13.055 6.018 1.00 50.66 105 LEU A O 1
ATOM 869 N N . SER A 1 106 ? -13.716 13.617 3.899 1.00 48.22 106 SER A N 1
ATOM 870 C CA . SER A 1 106 ? -14.411 14.879 4.206 1.00 48.22 106 SER A CA 1
ATOM 871 C C . SER A 1 106 ? -15.893 14.710 4.591 1.00 48.22 106 SER A C 1
ATOM 873 O O . SER A 1 106 ? -16.525 15.695 4.963 1.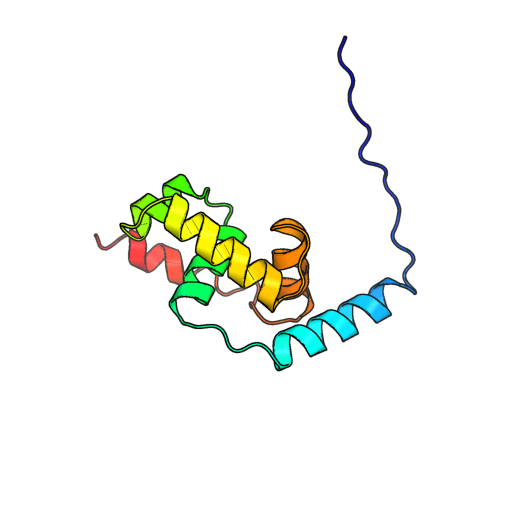00 48.22 106 SER A O 1
ATOM 875 N N . ASN A 1 107 ? -16.468 13.512 4.445 1.00 45.06 107 ASN A N 1
ATOM 876 C CA . ASN A 1 107 ? -17.911 13.265 4.597 1.00 45.06 107 ASN A CA 1
ATOM 877 C C . ASN A 1 107 ? -18.280 12.393 5.816 1.00 45.06 107 ASN A C 1
ATOM 879 O O . ASN A 1 107 ? -19.399 11.887 5.883 1.00 45.06 107 ASN A O 1
ATOM 883 N N . ASN A 1 108 ? -17.365 12.232 6.772 1.00 40.84 108 ASN A N 1
ATOM 884 C CA . ASN A 1 108 ? -17.616 11.663 8.103 1.00 40.84 108 ASN A CA 1
ATOM 885 C C . ASN A 1 108 ? -17.151 12.650 9.175 1.00 40.84 108 ASN A C 1
ATOM 887 O O . ASN A 1 108 ? -17.668 12.548 10.307 1.00 40.84 108 ASN A O 1
#

Secondary structure (DSSP, 8-state):
-------------HHHHHHHHHHHHHHHHH----HHHHHHHHHHHTT--HHHHHHHHTS-HHHHHHHHHHHHHHTT-SSHHHHHHHHHHTTSS-TTTTHHHHHHHTT-

Foldseek 3Di:
DDDPPDPPPPPDPPVVVVVLLVVLLVLLVVDDDDPVLVVLLLCVVVVDDLVNVCVVVVHDSVVSVVSVVVLCVSSVHPDSVRSNVSCVSSVVDDPPPNVVPVVVVVPD